Protein AF-A0A1V4SBL4-F1 (afdb_monomer_lite)

pLDDT: mean 83.84, std 13.68, range [43.25, 97.81]

Foldseek 3Di:
DPVVVVLVVLLVVLLVVLVVLLVCVVPDDPLDDDDDPLCCLVPVQVRVVVVCVSVVHDDDPVVQQDPPDDDDPPPPCPVCRPDRDNCVVCVVVVVDDPVSNVSSVCSNPVVPRD

Secondary structure (DSSP, 8-state):
--HHHHHHHHHHHHHHHHHHHHHHHHT--TTPPP--HHHHHHSHHHHHHHHHHHTTPPP-GGGS--TT--PPTT-S-GGGTSS--HHHHHHHHHTS-HHHHHHHHHHHHTTT--

Structure (mmCIF, N/CA/C/O backbone):
data_AF-A0A1V4SBL4-F1
#
_entry.id   AF-A0A1V4SBL4-F1
#
loop_
_atom_site.group_PDB
_atom_site.id
_atom_site.type_symbol
_atom_site.label_atom_id
_atom_site.label_alt_id
_atom_site.label_comp_id
_atom_site.label_asym_id
_atom_site.label_entity_id
_atom_site.label_seq_id
_atom_site.pdbx_PDB_ins_code
_atom_site.Cartn_x
_atom_site.Cartn_y
_atom_site.Cartn_z
_atom_site.occupancy
_atom_site.B_iso_or_equiv
_atom_site.auth_seq_id
_atom_site.auth_comp_id
_atom_site.auth_asym_id
_atom_site.auth_atom_id
_atom_site.pdbx_PDB_model_num
ATOM 1 N N . MET A 1 1 ? 14.397 3.236 -33.407 1.00 45.34 1 MET A N 1
ATOM 2 C CA . MET A 1 1 ? 13.915 4.395 -32.618 1.00 45.34 1 MET A CA 1
ATOM 3 C C . MET A 1 1 ? 12.777 4.074 -31.629 1.00 45.34 1 MET A C 1
ATOM 5 O O . MET A 1 1 ? 12.209 5.000 -31.078 1.00 45.34 1 MET A O 1
ATOM 9 N N . VAL A 1 2 ? 12.455 2.804 -31.330 1.00 51.22 2 VAL A N 1
ATOM 10 C CA . VAL A 1 2 ? 11.362 2.452 -30.385 1.00 51.22 2 VAL A CA 1
ATOM 11 C C . VAL A 1 2 ? 11.877 2.168 -28.959 1.00 51.22 2 VAL A C 1
ATOM 13 O O . VAL A 1 2 ? 11.146 2.337 -27.990 1.00 51.22 2 VAL A O 1
ATOM 16 N N . GLY A 1 3 ? 13.160 1.811 -28.808 1.00 51.38 3 GLY A N 1
ATOM 17 C CA . GLY A 1 3 ? 13.766 1.484 -27.509 1.00 51.38 3 GLY A CA 1
ATOM 18 C C . GLY A 1 3 ? 14.032 2.675 -26.574 1.00 51.38 3 GLY A C 1
ATOM 19 O O . GLY A 1 3 ? 14.004 2.486 -25.362 1.00 51.38 3 GLY A O 1
ATOM 20 N N . ASN A 1 4 ? 14.242 3.889 -27.106 1.00 56.22 4 ASN A N 1
ATOM 21 C CA . ASN A 1 4 ? 14.463 5.091 -26.279 1.00 56.22 4 ASN A CA 1
ATOM 22 C C . ASN A 1 4 ? 13.184 5.520 -25.553 1.00 56.22 4 ASN A C 1
ATOM 24 O O . ASN A 1 4 ? 13.200 5.723 -24.348 1.00 56.22 4 ASN A O 1
ATOM 28 N N . LEU A 1 5 ? 12.045 5.516 -26.253 1.00 57.47 5 LEU A N 1
ATOM 29 C CA . LEU A 1 5 ? 10.773 6.003 -25.715 1.00 57.47 5 LEU A CA 1
ATOM 30 C C . LEU A 1 5 ? 10.318 5.253 -24.449 1.00 57.47 5 LEU A C 1
ATOM 32 O O . LEU A 1 5 ? 9.719 5.852 -23.562 1.00 57.47 5 LEU A O 1
ATOM 36 N N . PHE A 1 6 ? 10.591 3.948 -24.346 1.00 60.59 6 PHE A N 1
ATOM 37 C CA . PHE A 1 6 ? 10.260 3.163 -23.149 1.00 60.59 6 PHE A CA 1
ATOM 38 C C . PHE A 1 6 ? 11.204 3.436 -21.975 1.00 60.59 6 PHE A C 1
ATOM 40 O O . PHE A 1 6 ? 10.746 3.478 -20.833 1.00 60.59 6 PHE A O 1
ATOM 47 N N . LY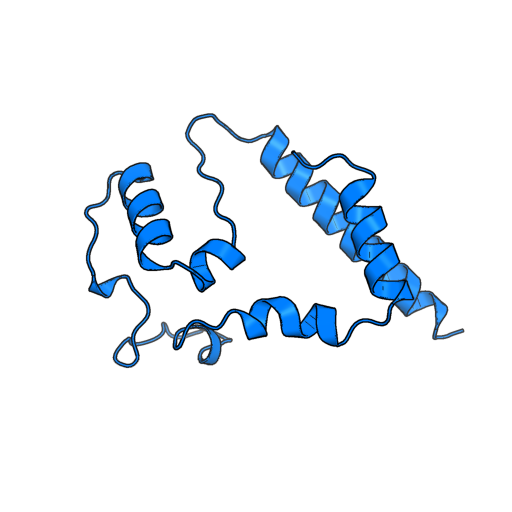S A 1 7 ? 12.504 3.626 -22.241 1.00 63.31 7 LYS A N 1
ATOM 48 C CA . LYS A 1 7 ? 13.485 3.973 -21.202 1.00 63.31 7 LYS A CA 1
ATOM 49 C C . LYS A 1 7 ? 13.199 5.362 -20.632 1.00 63.31 7 LYS A C 1
ATOM 51 O O . LYS A 1 7 ? 13.230 5.515 -19.415 1.00 63.31 7 LYS A O 1
ATOM 56 N N . ASP A 1 8 ? 12.838 6.305 -21.497 1.00 70.94 8 ASP A N 1
ATOM 57 C CA . ASP A 1 8 ? 12.486 7.672 -21.109 1.00 70.94 8 ASP A CA 1
ATOM 58 C C . ASP A 1 8 ? 11.182 7.689 -20.296 1.00 70.94 8 ASP A C 1
ATOM 60 O O . ASP A 1 8 ? 11.086 8.367 -19.280 1.00 70.94 8 ASP A O 1
ATOM 64 N N . ARG A 1 9 ? 10.192 6.865 -20.667 1.00 83.75 9 ARG A N 1
ATOM 65 C CA . ARG A 1 9 ? 8.932 6.745 -19.913 1.00 83.75 9 ARG A CA 1
ATOM 66 C C . ARG A 1 9 ? 9.115 6.182 -18.510 1.00 83.75 9 ARG A C 1
ATOM 68 O O . ARG A 1 9 ? 8.486 6.695 -17.596 1.00 83.75 9 ARG A O 1
ATOM 75 N N . LEU A 1 10 ? 9.930 5.139 -18.331 1.00 83.00 10 LEU A N 1
ATOM 76 C CA . LEU A 1 10 ? 10.141 4.560 -17.000 1.00 83.00 10 LEU A CA 1
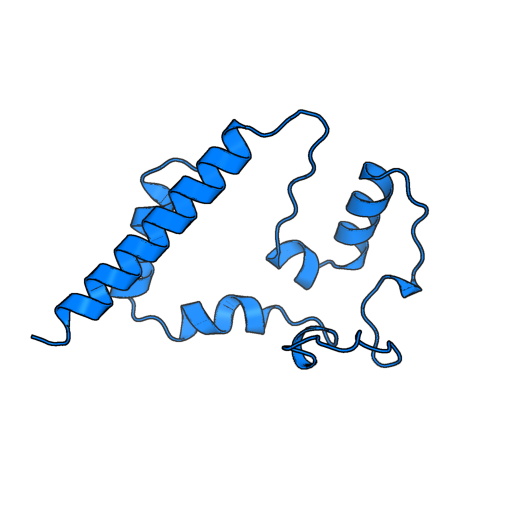ATOM 77 C C . LEU A 1 10 ? 10.784 5.573 -16.052 1.00 83.00 10 LEU A C 1
ATOM 79 O O . LEU A 1 10 ? 10.357 5.695 -14.911 1.00 83.00 10 LEU A O 1
ATOM 83 N N . GLU A 1 11 ? 11.789 6.293 -16.542 1.00 82.06 11 GLU A N 1
ATOM 84 C CA . GLU A 1 11 ? 12.486 7.324 -15.778 1.00 82.06 11 GLU A CA 1
ATOM 85 C C . GLU A 1 11 ? 11.549 8.481 -15.418 1.00 82.06 11 GLU A C 1
ATOM 87 O O . GLU A 1 11 ? 11.447 8.828 -14.245 1.00 82.06 11 GLU A O 1
ATOM 92 N N . ILE A 1 12 ? 10.769 8.978 -16.385 1.00 85.62 12 ILE A N 1
ATOM 93 C CA . ILE A 1 12 ? 9.742 10.000 -16.137 1.00 85.62 12 ILE A CA 1
ATOM 94 C C . ILE A 1 12 ? 8.716 9.508 -15.110 1.00 85.62 12 ILE A C 1
ATOM 96 O O . ILE A 1 12 ? 8.354 10.255 -14.210 1.00 85.62 12 ILE A O 1
ATOM 100 N N . CYS A 1 13 ? 8.242 8.262 -15.210 1.00 87.31 13 CYS A N 1
ATOM 101 C CA . CYS A 1 13 ? 7.291 7.707 -14.246 1.00 87.31 13 CYS A CA 1
ATOM 102 C C . CYS A 1 13 ? 7.896 7.576 -12.843 1.00 87.31 13 CYS A C 1
ATOM 104 O O . CYS A 1 13 ? 7.213 7.888 -11.872 1.00 87.31 13 CYS A O 1
ATOM 106 N N . ALA A 1 14 ? 9.150 7.130 -12.731 1.00 85.38 14 ALA A N 1
ATOM 107 C CA . ALA A 1 14 ? 9.832 6.978 -11.449 1.00 85.38 14 ALA A CA 1
ATOM 108 C C . ALA A 1 14 ? 10.072 8.337 -10.776 1.00 85.38 14 ALA A C 1
ATOM 110 O O . ALA A 1 14 ? 9.737 8.498 -9.607 1.00 85.38 14 ALA A O 1
ATOM 111 N N . GLN A 1 15 ? 10.562 9.326 -11.529 1.00 85.75 15 GLN A N 1
ATOM 112 C CA . GLN A 1 15 ? 10.719 10.706 -11.057 1.00 85.75 15 GLN A CA 1
ATOM 113 C C . GLN A 1 15 ? 9.369 11.318 -10.680 1.00 85.75 15 GLN A C 1
ATOM 115 O O . GLN A 1 15 ? 9.217 11.880 -9.605 1.00 85.75 15 GLN A O 1
ATOM 120 N N . HIS A 1 16 ? 8.352 11.170 -11.531 1.00 89.19 16 HIS A N 1
ATOM 121 C CA . HIS A 1 16 ? 7.028 11.713 -11.244 1.00 89.19 16 HIS A CA 1
ATOM 122 C C . HIS A 1 16 ? 6.431 11.117 -9.966 1.00 89.19 16 HIS A C 1
ATOM 124 O O . HIS A 1 16 ? 5.863 11.854 -9.163 1.00 89.19 16 HIS A O 1
ATOM 130 N N . TRP A 1 17 ? 6.581 9.807 -9.756 1.00 89.81 17 TRP A N 1
ATOM 131 C CA . TRP A 1 17 ? 6.155 9.155 -8.522 1.00 89.81 17 TRP A CA 1
ATOM 132 C C . TRP A 1 17 ? 6.931 9.683 -7.310 1.00 89.81 17 TRP A C 1
ATOM 134 O O . TRP A 1 17 ? 6.296 10.098 -6.344 1.00 89.81 17 TRP A O 1
ATOM 144 N N . ALA A 1 18 ? 8.267 9.738 -7.385 1.00 87.62 18 ALA A N 1
ATOM 145 C CA . ALA A 1 18 ? 9.119 10.209 -6.291 1.00 87.62 18 ALA A CA 1
ATOM 146 C C . ALA A 1 18 ? 8.754 11.640 -5.874 1.00 87.62 18 ALA A C 1
ATOM 148 O O . ALA A 1 18 ? 8.475 11.891 -4.705 1.00 87.62 18 ALA A O 1
ATOM 149 N N . ASN A 1 19 ? 8.625 12.542 -6.847 1.00 89.31 19 ASN A N 1
ATOM 150 C CA . ASN A 1 19 ? 8.275 13.938 -6.603 1.00 89.31 19 ASN A CA 1
ATOM 151 C C . ASN A 1 19 ? 6.864 14.063 -6.014 1.00 89.31 19 ASN A C 1
ATOM 153 O O . ASN A 1 19 ? 6.642 14.859 -5.108 1.00 89.31 19 ASN A O 1
ATOM 157 N N . SER A 1 20 ? 5.908 13.266 -6.503 1.00 90.62 20 SER A N 1
ATOM 158 C CA . SER A 1 20 ? 4.521 13.309 -6.022 1.00 90.62 20 SER A CA 1
ATOM 159 C C . SER A 1 20 ? 4.397 12.817 -4.580 1.00 90.62 20 SER A C 1
ATOM 161 O O . SER A 1 20 ? 3.688 13.431 -3.786 1.00 90.62 20 SER A O 1
ATOM 163 N N . ILE A 1 21 ? 5.093 11.729 -4.233 1.00 89.00 21 ILE A N 1
ATOM 164 C CA . ILE A 1 21 ? 5.128 11.214 -2.860 1.00 89.00 21 ILE A CA 1
ATOM 165 C C . ILE A 1 21 ? 5.86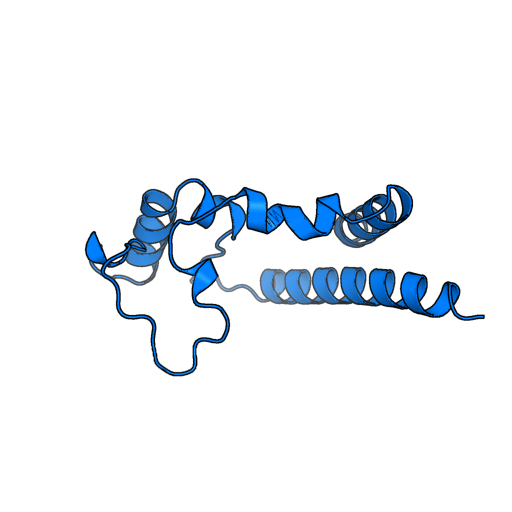5 12.186 -1.945 1.00 89.00 21 ILE A C 1
ATOM 167 O O . ILE A 1 21 ? 5.351 12.487 -0.873 1.00 89.00 21 ILE A O 1
ATOM 171 N N . ARG A 1 22 ? 7.003 12.739 -2.378 1.00 89.06 22 ARG A N 1
ATOM 172 C CA . ARG A 1 22 ? 7.730 13.751 -1.608 1.00 89.06 22 ARG A CA 1
ATOM 173 C C . ARG A 1 22 ? 6.848 14.955 -1.295 1.00 89.06 22 ARG A C 1
ATOM 175 O O . ARG A 1 22 ? 6.719 15.294 -0.129 1.00 89.06 22 ARG A O 1
ATOM 182 N N . CYS A 1 23 ? 6.168 15.536 -2.286 1.00 90.94 23 CYS A N 1
ATOM 183 C CA . CYS A 1 23 ? 5.243 16.646 -2.038 1.00 90.94 23 CYS A CA 1
ATOM 184 C C . CYS A 1 23 ? 4.118 16.260 -1.064 1.00 90.94 23 CYS A C 1
ATOM 186 O O . CYS A 1 23 ? 3.812 17.022 -0.156 1.00 90.94 23 CYS A O 1
ATOM 188 N N . ALA A 1 24 ? 3.530 15.065 -1.200 1.00 90.12 24 ALA A N 1
ATOM 189 C CA . ALA A 1 24 ? 2.494 14.600 -0.275 1.00 90.12 24 ALA A CA 1
ATOM 190 C C . ALA A 1 24 ? 3.009 14.413 1.167 1.00 90.12 24 ALA A C 1
ATOM 192 O O . ALA A 1 24 ? 2.249 14.607 2.116 1.00 90.12 24 ALA A O 1
ATOM 193 N N . LEU A 1 25 ? 4.279 14.030 1.334 1.00 89.44 25 LEU A N 1
ATOM 194 C CA . LEU A 1 25 ? 4.934 13.886 2.635 1.00 89.44 25 LEU A CA 1
ATOM 195 C C . LEU A 1 25 ? 5.381 15.234 3.221 1.00 89.44 25 LEU A C 1
ATOM 197 O O . LEU A 1 25 ? 5.280 15.418 4.429 1.00 89.44 25 LEU A O 1
ATOM 201 N N . GLU A 1 26 ? 5.835 16.174 2.391 1.00 91.88 26 GLU A N 1
ATOM 202 C CA . GLU A 1 26 ? 6.178 17.547 2.792 1.00 91.88 26 GLU A CA 1
ATOM 203 C C . GLU A 1 26 ? 4.935 18.330 3.246 1.00 91.88 26 GLU A C 1
ATOM 205 O O . GLU A 1 26 ? 4.989 19.042 4.247 1.00 91.88 26 GLU A O 1
ATOM 210 N N . ASP A 1 27 ? 3.802 18.143 2.563 1.00 92.75 27 ASP A N 1
ATOM 211 C CA . ASP A 1 27 ? 2.509 18.755 2.904 1.00 92.75 27 ASP A CA 1
ATOM 212 C C . ASP A 1 27 ? 1.757 18.000 4.020 1.00 92.75 27 ASP A C 1
ATOM 214 O O . ASP A 1 27 ? 0.620 18.346 4.371 1.00 92.75 27 ASP A O 1
ATOM 218 N N . ARG A 1 28 ? 2.363 16.944 4.579 1.00 91.38 28 ARG A N 1
ATOM 219 C CA . ARG A 1 28 ? 1.743 16.106 5.605 1.00 91.38 28 ARG A CA 1
ATOM 220 C C . ARG A 1 28 ? 1.483 16.920 6.871 1.00 91.38 28 ARG A C 1
ATOM 222 O O . ARG A 1 28 ? 2.379 17.535 7.443 1.00 91.38 28 ARG A O 1
ATOM 229 N N . LYS A 1 29 ? 0.250 16.843 7.364 1.00 93.12 29 LYS A N 1
ATOM 230 C CA . LYS A 1 29 ? -0.131 17.379 8.674 1.00 93.12 29 LYS A CA 1
ATOM 231 C C . LYS A 1 29 ? 0.141 16.369 9.788 1.00 93.12 29 LYS A C 1
ATOM 233 O O . LYS A 1 29 ? 0.212 15.166 9.543 1.00 93.12 29 LYS A O 1
ATOM 238 N N . GLU A 1 30 ? 0.259 16.852 11.023 1.00 89.44 30 GLU A N 1
ATOM 239 C CA . GLU A 1 30 ? 0.513 16.006 12.202 1.00 89.44 30 GLU A CA 1
ATOM 240 C C . GLU A 1 30 ? -0.546 14.906 12.390 1.00 89.44 30 GLU A C 1
ATOM 242 O O . GLU A 1 30 ? -0.228 13.808 12.839 1.00 89.44 30 GLU A O 1
ATOM 247 N N . ASP A 1 31 ? -1.787 15.176 11.984 1.00 92.81 31 ASP A N 1
ATOM 248 C CA . ASP A 1 31 ? -2.939 14.276 12.060 1.00 92.81 31 ASP A CA 1
ATOM 249 C C . ASP A 1 31 ? -3.076 13.334 10.853 1.00 92.81 31 ASP A C 1
ATOM 251 O O . ASP A 1 31 ? -4.089 12.659 10.722 1.00 92.81 31 ASP A O 1
ATOM 255 N N . MET A 1 32 ? -2.086 13.255 9.963 1.00 94.38 32 MET A N 1
ATOM 256 C CA . MET A 1 32 ? -2.089 12.293 8.858 1.00 94.38 32 MET A CA 1
ATOM 257 C C . MET A 1 32 ? -1.261 11.058 9.206 1.00 94.38 32 MET A C 1
ATOM 259 O O . MET A 1 32 ? -0.097 11.183 9.588 1.00 94.38 32 MET A O 1
ATOM 263 N N . LEU A 1 33 ? -1.801 9.859 8.982 1.00 93.31 33 LEU A N 1
ATOM 264 C CA . LEU A 1 33 ? -1.064 8.595 9.063 1.00 93.31 33 LEU A CA 1
ATOM 265 C C . LEU A 1 33 ? -0.561 8.152 7.681 1.00 93.31 33 LEU A C 1
ATOM 267 O O . LEU A 1 33 ? -1.343 7.952 6.753 1.00 93.31 33 LEU A O 1
ATOM 271 N N . GLY A 1 34 ? 0.753 7.955 7.561 1.00 92.50 34 GLY A N 1
ATOM 272 C CA . GLY A 1 34 ? 1.350 7.257 6.423 1.00 92.50 34 GLY A CA 1
ATOM 273 C C . GLY A 1 34 ? 1.309 5.747 6.647 1.00 92.50 34 GLY A C 1
ATOM 274 O O . GLY A 1 34 ? 1.714 5.278 7.708 1.00 92.50 34 GLY A O 1
ATOM 275 N N . VAL A 1 35 ? 0.838 4.991 5.654 1.00 92.31 35 VAL A N 1
ATOM 276 C CA . VAL A 1 35 ? 0.807 3.522 5.692 1.00 92.31 35 VAL A CA 1
ATOM 277 C C . VAL A 1 35 ? 1.585 2.974 4.505 1.00 92.31 35 VAL A C 1
ATOM 279 O O . VAL A 1 35 ? 1.277 3.288 3.354 1.00 92.31 35 VAL A O 1
ATOM 282 N N . CYS A 1 36 ? 2.584 2.141 4.789 1.00 90.31 36 CYS A N 1
ATOM 283 C CA . CYS A 1 36 ? 3.318 1.401 3.773 1.00 90.31 36 CYS A CA 1
ATOM 284 C C . CYS A 1 36 ? 2.457 0.238 3.259 1.00 90.31 36 CYS A C 1
ATOM 286 O O . CYS A 1 36 ? 1.870 -0.517 4.039 1.00 90.31 36 CYS A O 1
ATOM 288 N N . PHE A 1 37 ? 2.363 0.092 1.938 1.00 89.88 37 PHE A N 1
ATOM 289 C CA . PHE A 1 37 ? 1.542 -0.952 1.328 1.00 89.88 37 PHE A CA 1
ATOM 290 C C . PHE A 1 37 ? 2.095 -2.351 1.626 1.00 89.88 37 PHE A C 1
ATOM 292 O O . PHE A 1 37 ? 1.336 -3.281 1.889 1.00 89.88 37 PHE A O 1
ATOM 299 N N . GLU A 1 38 ? 3.416 -2.497 1.622 1.00 89.75 38 GLU A N 1
ATOM 300 C CA . GLU A 1 38 ? 4.120 -3.739 1.916 1.00 89.75 38 GLU A CA 1
ATOM 301 C C . GLU A 1 38 ? 3.883 -4.196 3.362 1.00 89.75 38 GLU A C 1
ATOM 303 O O . GLU A 1 38 ? 3.620 -5.380 3.579 1.00 89.75 38 GLU A O 1
ATOM 308 N N . ASP A 1 39 ? 3.870 -3.265 4.323 1.00 91.69 39 ASP A N 1
ATOM 309 C CA . ASP A 1 39 ? 3.563 -3.568 5.727 1.00 91.69 39 ASP A CA 1
ATOM 310 C C . ASP A 1 39 ? 2.127 -4.083 5.878 1.00 91.69 39 ASP A C 1
ATOM 312 O O . ASP A 1 39 ? 1.907 -5.091 6.546 1.00 91.69 39 ASP A O 1
ATOM 316 N N . LEU A 1 40 ? 1.154 -3.469 5.187 1.00 92.88 40 LEU A N 1
ATOM 317 C CA . LEU A 1 40 ? -0.237 -3.940 5.174 1.00 92.88 40 LEU A CA 1
ATOM 318 C C . LEU A 1 40 ? -0.359 -5.369 4.625 1.00 92.88 40 LEU A C 1
ATOM 320 O O . LEU A 1 40 ? -1.182 -6.150 5.098 1.00 92.88 40 LEU A O 1
ATOM 324 N N . LEU A 1 41 ? 0.427 -5.727 3.609 1.00 92.12 41 LEU A N 1
ATOM 325 C CA . LEU A 1 41 ? 0.406 -7.082 3.055 1.00 92.12 41 LEU A CA 1
ATOM 326 C C . LEU A 1 41 ? 1.080 -8.107 3.973 1.00 92.12 41 LEU A C 1
ATOM 328 O O . LEU A 1 41 ? 0.693 -9.276 3.948 1.00 92.12 41 LEU A O 1
ATOM 332 N N . GLN A 1 42 ? 2.093 -7.690 4.735 1.00 92.38 42 GLN A N 1
ATOM 333 C CA . GLN A 1 42 ? 2.877 -8.563 5.607 1.00 92.38 42 GLN A CA 1
ATOM 334 C C . GLN A 1 42 ? 2.235 -8.750 6.989 1.00 92.38 42 GLN A C 1
ATOM 336 O O . GLN A 1 42 ? 2.203 -9.869 7.500 1.00 92.38 42 GLN A O 1
ATOM 341 N N . GLU A 1 43 ? 1.712 -7.678 7.584 1.00 95.00 43 GLU A N 1
ATOM 342 C CA . GLU A 1 43 ? 1.131 -7.646 8.930 1.00 95.00 43 GLU A CA 1
ATOM 343 C C . GLU A 1 43 ? -0.253 -6.952 8.930 1.00 95.00 43 GLU A C 1
ATOM 345 O O . GLU A 1 43 ? -0.451 -5.962 9.640 1.00 95.00 43 GLU A O 1
ATOM 350 N N . PRO A 1 44 ? -1.248 -7.461 8.172 1.00 94.75 44 PRO A N 1
ATOM 351 C CA . PRO A 1 44 ? -2.505 -6.752 7.910 1.00 94.75 44 PRO A CA 1
ATOM 352 C C . PRO A 1 44 ? -3.268 -6.345 9.169 1.00 94.75 44 PRO A C 1
ATOM 354 O O . PRO A 1 44 ? -3.779 -5.232 9.247 1.00 94.75 44 PRO A O 1
ATOM 357 N N . GLU A 1 45 ? -3.323 -7.219 10.174 1.00 96.56 45 GLU A N 1
ATOM 358 C CA . GLU A 1 45 ? -4.009 -6.926 11.434 1.00 96.56 45 GLU A CA 1
ATOM 359 C C . GLU A 1 45 ? -3.340 -5.795 12.205 1.00 96.56 45 GLU A C 1
ATOM 361 O O . GLU A 1 45 ? -4.012 -4.862 12.635 1.00 96.56 45 GLU A O 1
ATOM 366 N N . LYS A 1 46 ? -2.013 -5.839 12.341 1.00 97.12 46 LYS A N 1
ATOM 367 C CA . LYS A 1 46 ? -1.254 -4.798 13.034 1.00 97.12 46 LYS A CA 1
ATOM 368 C C . LYS A 1 46 ? -1.450 -3.447 12.350 1.00 97.12 46 LYS A C 1
ATOM 370 O O . LYS A 1 46 ? -1.759 -2.468 13.025 1.00 97.12 46 LYS A O 1
ATOM 375 N N . THR A 1 47 ? -1.318 -3.404 11.025 1.00 96.94 47 THR A N 1
ATOM 376 C CA . THR A 1 47 ? -1.488 -2.173 10.246 1.00 96.94 47 THR A CA 1
ATOM 377 C C . THR A 1 47 ? -2.916 -1.634 10.336 1.00 96.94 47 THR A C 1
ATOM 379 O O . THR A 1 47 ? -3.108 -0.435 10.529 1.00 96.94 47 THR A O 1
ATOM 382 N N . LEU A 1 48 ? -3.934 -2.495 10.245 1.00 96.81 48 LEU A N 1
ATOM 383 C CA . LEU A 1 48 ? -5.332 -2.064 10.333 1.00 96.81 48 LEU A CA 1
ATOM 384 C C . LEU A 1 48 ? -5.730 -1.630 11.747 1.00 96.81 48 LEU A C 1
ATOM 386 O O . LEU A 1 48 ? -6.486 -0.674 11.877 1.00 96.81 48 LEU A O 1
ATOM 390 N N . ARG A 1 49 ? -5.180 -2.242 12.803 1.00 97.62 49 ARG A N 1
ATOM 391 C CA . ARG A 1 49 ? -5.360 -1.763 14.185 1.00 97.62 49 ARG A CA 1
ATOM 392 C C . ARG A 1 49 ? -4.806 -0.351 14.369 1.00 97.62 49 ARG A C 1
ATOM 394 O O . ARG A 1 49 ? -5.506 0.488 14.923 1.00 97.62 49 ARG A O 1
ATOM 401 N N . GLN A 1 50 ? -3.603 -0.077 13.858 1.00 97.00 50 GLN A N 1
ATOM 402 C CA . GLN A 1 50 ? -3.010 1.268 13.884 1.00 97.00 50 GLN A CA 1
ATOM 403 C C . GLN A 1 50 ? -3.864 2.284 13.117 1.00 97.00 50 GLN A C 1
ATOM 405 O O . GLN A 1 50 ? -4.034 3.416 13.564 1.00 97.00 50 GLN A O 1
ATOM 410 N N . LEU A 1 51 ? -4.422 1.878 11.972 1.00 96.94 51 LEU A N 1
ATOM 411 C CA . LEU A 1 51 ? -5.318 2.723 11.189 1.00 96.94 51 LEU A CA 1
ATOM 412 C C . LEU A 1 51 ? -6.605 3.024 11.962 1.00 96.94 51 LEU A C 1
ATOM 414 O O . LEU A 1 51 ? -6.957 4.192 12.080 1.00 96.94 51 LEU A O 1
ATOM 418 N N . CYS A 1 52 ? -7.270 2.003 12.510 1.00 97.75 52 CYS A N 1
ATOM 419 C CA . CYS A 1 52 ? -8.471 2.149 13.334 1.00 97.75 52 CYS A CA 1
ATOM 420 C C . CYS A 1 52 ? -8.231 3.079 14.529 1.00 97.75 52 CYS A C 1
ATOM 422 O O . CYS A 1 52 ? -9.010 4.004 14.729 1.00 97.75 52 CYS A O 1
ATOM 424 N N . GLU A 1 53 ? -7.130 2.891 15.264 1.00 97.31 53 GLU A N 1
ATOM 425 C CA . GLU A 1 53 ? -6.743 3.762 16.380 1.00 97.31 53 GLU A CA 1
ATOM 426 C C . GLU A 1 53 ? -6.576 5.218 15.928 1.00 97.31 53 GLU A C 1
ATOM 428 O O . GLU A 1 53 ? -7.109 6.127 16.558 1.00 97.31 53 GLU A O 1
ATOM 433 N N . HIS A 1 54 ? -5.896 5.438 14.802 1.00 97.25 54 HIS A N 1
ATOM 434 C CA . HIS A 1 54 ? -5.666 6.772 14.259 1.00 97.25 54 HIS A CA 1
ATOM 435 C C . HIS A 1 54 ? -6.952 7.487 13.819 1.00 97.25 54 HIS A C 1
ATOM 437 O O . HIS A 1 54 ? -7.064 8.695 14.004 1.00 97.25 54 HIS A O 1
ATOM 443 N N . VAL A 1 55 ? -7.916 6.761 13.242 1.00 96.50 55 VAL A N 1
ATOM 444 C CA . VAL A 1 55 ? -9.207 7.330 12.810 1.00 96.50 55 VAL A CA 1
ATOM 445 C C . VAL A 1 55 ? -10.309 7.217 13.869 1.00 96.50 55 VAL A C 1
ATOM 447 O O . VAL A 1 55 ? -11.478 7.434 13.552 1.00 96.50 55 VAL A O 1
ATOM 450 N N . GLU A 1 56 ? -9.948 6.864 15.106 1.00 97.06 56 GLU A N 1
ATOM 451 C CA . GLU A 1 56 ? -10.860 6.705 16.246 1.00 97.06 56 GLU A CA 1
ATOM 452 C C . GLU A 1 56 ? -12.016 5.716 15.986 1.00 97.06 56 GLU A C 1
ATOM 454 O O . GLU A 1 56 ? -13.141 5.888 16.460 1.00 97.06 56 GLU A O 1
ATOM 459 N N . LEU A 1 57 ? -11.741 4.652 15.228 1.00 97.44 57 LEU A N 1
ATOM 460 C CA . LEU A 1 57 ? -12.669 3.549 14.991 1.00 97.44 57 LEU A CA 1
ATOM 461 C C . LEU A 1 57 ? -12.318 2.343 15.864 1.00 97.44 57 LEU A C 1
ATOM 463 O O . LEU A 1 57 ? -11.151 2.011 16.070 1.00 97.44 57 LEU A O 1
ATOM 467 N N . GLU A 1 58 ? -13.345 1.639 16.333 1.00 97.69 58 GLU A N 1
ATOM 468 C CA . GLU A 1 58 ? -13.163 0.333 16.961 1.00 97.69 58 GLU A CA 1
ATOM 469 C C . GLU A 1 58 ? -12.671 -0.682 15.918 1.00 97.69 58 GLU A C 1
ATOM 471 O O . GLU A 1 58 ? -13.150 -0.712 14.782 1.00 97.69 58 GLU A O 1
ATOM 476 N N . PHE A 1 59 ? -11.691 -1.503 16.295 1.00 97.81 59 PHE A N 1
ATOM 477 C CA . PHE A 1 59 ? -11.198 -2.559 15.421 1.00 97.81 59 PHE A CA 1
ATOM 478 C C . PHE A 1 59 ? -12.162 -3.750 15.428 1.00 97.81 59 PHE A C 1
ATOM 480 O O . PHE A 1 59 ? -12.371 -4.371 16.469 1.00 97.81 59 PHE A O 1
ATOM 487 N N . ASP A 1 60 ? -12.672 -4.100 14.249 1.00 96.25 60 ASP A N 1
ATOM 488 C CA . ASP A 1 60 ? -13.439 -5.320 13.992 1.00 96.25 60 ASP A CA 1
ATOM 489 C C . ASP A 1 60 ? -12.573 -6.300 13.185 1.00 96.25 60 ASP A C 1
ATOM 491 O O . ASP A 1 60 ? -11.972 -5.930 12.173 1.00 96.25 60 ASP A O 1
ATOM 495 N N . GLU A 1 61 ? -12.507 -7.557 13.624 1.00 95.50 61 GLU A N 1
ATOM 496 C CA . GLU A 1 61 ? -11.761 -8.611 12.930 1.00 95.50 61 GLU A CA 1
ATOM 497 C C . GLU A 1 61 ? -12.259 -8.833 11.494 1.00 95.50 61 GLU A C 1
ATOM 499 O O . GLU A 1 61 ? -11.452 -9.170 10.627 1.00 95.50 61 GLU A O 1
ATOM 504 N N . ASP A 1 62 ? -13.542 -8.588 11.194 1.00 94.88 62 ASP A N 1
ATOM 505 C CA . ASP A 1 62 ? -14.090 -8.744 9.837 1.00 94.88 62 ASP A CA 1
ATOM 506 C C . ASP A 1 62 ? -13.641 -7.626 8.870 1.00 94.88 62 ASP A C 1
ATOM 508 O O . ASP A 1 62 ? -13.911 -7.705 7.673 1.00 94.88 62 ASP A O 1
ATOM 512 N N . ILE A 1 63 ? -12.892 -6.614 9.339 1.00 93.06 63 ILE A N 1
ATOM 513 C CA . ILE A 1 63 ? -12.178 -5.663 8.463 1.00 93.06 63 ILE A CA 1
ATOM 514 C C . ILE A 1 63 ? -11.017 -6.360 7.733 1.00 93.06 63 ILE A C 1
ATOM 516 O O . ILE A 1 63 ? -10.635 -5.944 6.634 1.00 93.06 63 ILE A O 1
ATOM 520 N N . LEU A 1 64 ? -10.453 -7.431 8.305 1.00 94.69 64 LEU A N 1
ATOM 521 C CA . LEU A 1 64 ? -9.385 -8.201 7.671 1.00 94.69 64 LEU A CA 1
ATOM 522 C C . LEU A 1 64 ? -9.899 -8.895 6.410 1.00 94.69 64 LEU A C 1
ATOM 524 O O . LEU A 1 64 ? -10.870 -9.645 6.499 1.00 94.69 64 LEU A O 1
ATOM 528 N N . PRO A 1 65 ? -9.237 -8.738 5.248 1.00 92.00 65 PRO A N 1
ATOM 529 C CA . PRO A 1 65 ? -9.692 -9.387 4.030 1.00 92.00 65 PRO A CA 1
ATOM 530 C C . PRO A 1 65 ? -9.846 -10.897 4.207 1.00 92.00 65 PRO A C 1
ATOM 532 O O . PRO A 1 65 ? -8.930 -11.581 4.667 1.00 92.00 65 PRO A O 1
ATOM 535 N N . ALA A 1 66 ? -11.004 -11.414 3.805 1.00 93.19 66 ALA A N 1
ATOM 536 C CA . ALA A 1 66 ? -11.388 -12.802 4.017 1.00 93.19 66 ALA A CA 1
ATOM 537 C C . ALA A 1 66 ? -12.113 -13.388 2.787 1.00 93.19 66 ALA A C 1
ATOM 539 O O . ALA A 1 66 ? -12.675 -12.644 1.974 1.00 93.19 66 ALA A O 1
ATOM 540 N N . PRO A 1 67 ? -12.132 -14.725 2.610 1.00 92.06 67 PRO A N 1
ATOM 541 C CA . PRO A 1 67 ? -12.689 -15.352 1.410 1.00 92.06 67 PRO A CA 1
ATOM 542 C C . PRO A 1 67 ? -14.214 -15.207 1.296 1.00 92.06 67 PRO A C 1
ATOM 544 O O . PRO A 1 67 ? -14.753 -15.307 0.195 1.00 92.06 67 PRO A O 1
ATOM 547 N N . HIS A 1 68 ? -14.921 -14.981 2.410 1.00 91.94 68 HIS A N 1
ATOM 548 C CA . HIS A 1 68 ? -16.378 -14.804 2.439 1.00 91.94 68 HIS A CA 1
ATOM 549 C C . HIS A 1 68 ? -16.834 -13.379 2.112 1.00 91.94 68 HIS A C 1
ATOM 551 O O . HIS A 1 68 ? -18.031 -13.147 1.922 1.00 91.94 68 HIS A O 1
ATOM 557 N N . HIS A 1 69 ? -15.912 -12.420 2.036 1.00 92.31 69 HIS A N 1
ATOM 558 C CA . HIS A 1 69 ? -16.243 -11.025 1.781 1.00 92.31 69 HIS A CA 1
ATOM 559 C C . HIS A 1 69 ? -16.807 -10.807 0.379 1.00 92.31 69 HIS A C 1
ATOM 561 O O . HIS A 1 69 ? -16.299 -11.302 -0.631 1.00 92.31 69 HIS A O 1
ATOM 567 N N . LYS A 1 70 ? -17.857 -9.988 0.304 1.00 89.19 70 LYS A N 1
ATOM 568 C CA . LYS A 1 70 ? -18.423 -9.537 -0.967 1.00 89.19 70 LYS A CA 1
ATOM 569 C C . LYS A 1 70 ? -17.691 -8.285 -1.428 1.00 89.19 70 LYS A C 1
ATOM 571 O O . LYS A 1 70 ? -17.886 -7.207 -0.881 1.00 89.19 70 LYS A O 1
ATOM 576 N N . ILE A 1 71 ? -16.888 -8.428 -2.475 1.00 88.12 71 ILE A N 1
ATOM 577 C CA . ILE A 1 71 ? -16.174 -7.300 -3.077 1.00 88.12 71 ILE A CA 1
ATOM 578 C C . ILE A 1 71 ? -17.190 -6.349 -3.743 1.00 88.12 71 ILE A C 1
ATOM 580 O O . ILE A 1 71 ? -18.038 -6.830 -4.507 1.00 88.12 71 ILE A O 1
ATOM 584 N N . PRO A 1 72 ? -17.106 -5.023 -3.510 1.00 85.19 72 PRO A N 1
ATOM 585 C CA . PRO A 1 72 ? -18.028 -4.054 -4.092 1.00 85.19 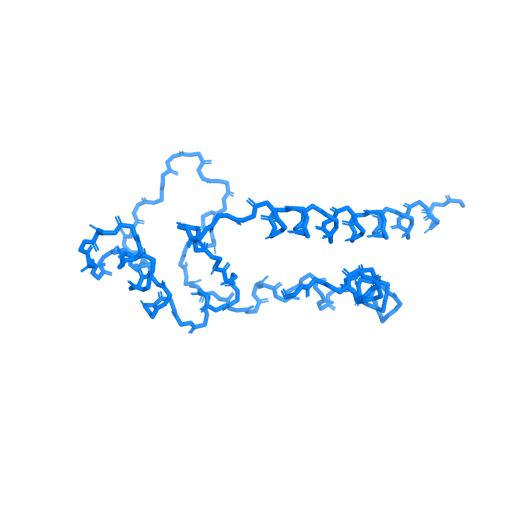72 PRO A CA 1
ATOM 586 C C . PRO A 1 72 ? -18.138 -4.149 -5.618 1.00 85.19 72 PRO A C 1
ATOM 588 O O . PRO A 1 72 ? -17.164 -4.420 -6.334 1.00 85.19 72 PRO A O 1
ATOM 591 N N . PHE A 1 73 ? -19.344 -3.885 -6.127 1.00 85.50 73 PHE A N 1
ATOM 592 C CA . PHE A 1 73 ? -19.585 -3.783 -7.563 1.00 85.50 73 PHE A CA 1
ATOM 593 C C . PHE A 1 73 ? -18.707 -2.676 -8.166 1.00 85.50 73 PHE A C 1
ATOM 595 O O . PHE A 1 73 ? -18.621 -1.581 -7.621 1.00 85.50 73 PHE A O 1
ATOM 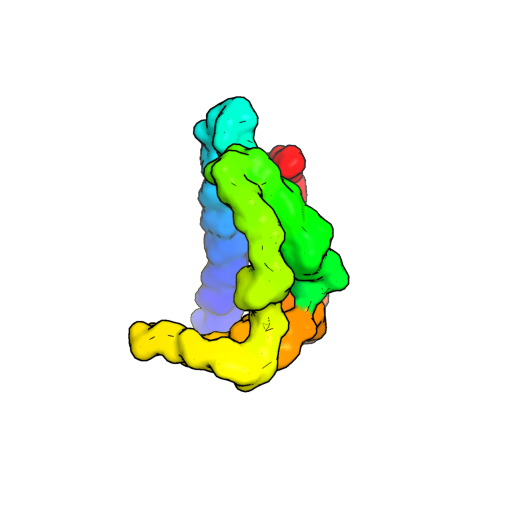602 N N . GLY A 1 74 ? -18.039 -2.972 -9.283 1.00 85.25 74 GLY A N 1
ATOM 603 C CA . GLY A 1 74 ? -17.096 -2.049 -9.927 1.00 85.25 74 GLY A CA 1
ATOM 604 C C . GLY A 1 74 ? -15.632 -2.214 -9.506 1.00 85.25 74 GLY A C 1
ATOM 605 O O . GLY A 1 74 ? -14.767 -1.600 -10.124 1.00 85.25 74 GLY A O 1
ATOM 606 N N . SER A 1 75 ? -15.313 -3.080 -8.535 1.00 86.12 75 SER A N 1
ATOM 607 C CA . SER A 1 75 ? -13.910 -3.412 -8.256 1.00 86.12 75 SER A CA 1
ATOM 608 C C . SER A 1 75 ? -13.275 -4.132 -9.450 1.00 86.12 75 SER A C 1
ATOM 610 O O . SER A 1 75 ? -13.669 -5.248 -9.805 1.00 86.12 75 SER A O 1
ATOM 612 N N . GLY A 1 76 ? -12.287 -3.483 -10.073 1.00 83.94 76 GLY A N 1
ATOM 613 C CA . GLY A 1 76 ? -11.577 -4.003 -11.245 1.00 83.94 76 GLY A CA 1
ATOM 614 C C . GLY A 1 76 ? -10.594 -5.136 -10.937 1.00 83.94 76 GLY A C 1
ATOM 615 O O . GLY A 1 76 ? -10.197 -5.856 -11.849 1.00 83.94 76 GLY A O 1
ATOM 616 N N . PHE A 1 77 ? -10.213 -5.325 -9.668 1.00 83.00 77 PHE A N 1
ATOM 617 C CA . PHE A 1 77 ? -9.146 -6.247 -9.266 1.00 83.00 77 PHE A CA 1
ATOM 618 C C . PHE A 1 77 ? -9.562 -7.116 -8.080 1.00 83.00 77 PHE A C 1
ATOM 620 O O . PHE A 1 77 ? -9.044 -6.998 -6.970 1.00 83.00 77 PHE A O 1
ATOM 627 N N . ARG A 1 78 ? -10.530 -8.003 -8.324 1.00 81.38 78 ARG A N 1
ATOM 628 C CA . ARG A 1 78 ? -11.073 -8.911 -7.298 1.00 81.38 78 ARG A CA 1
ATOM 629 C C . ARG A 1 78 ? -10.020 -9.844 -6.704 1.00 81.38 78 ARG A C 1
ATOM 631 O O . ARG A 1 78 ? -10.087 -10.204 -5.538 1.00 81.38 78 ARG A O 1
ATOM 638 N N . ASP A 1 79 ? -9.029 -10.196 -7.507 1.00 83.75 79 ASP A N 1
ATOM 639 C CA . ASP A 1 79 ? -7.931 -11.090 -7.160 1.00 83.75 79 ASP A CA 1
ATOM 640 C C . ASP A 1 79 ? -6.891 -10.465 -6.213 1.00 83.75 79 ASP A C 1
ATOM 642 O O . ASP A 1 79 ? -5.954 -11.155 -5.806 1.00 83.75 79 ASP A O 1
ATOM 646 N N . ARG A 1 80 ? -7.038 -9.174 -5.880 1.00 85.75 80 ARG A N 1
ATOM 647 C CA . ARG A 1 80 ? -6.205 -8.457 -4.902 1.00 85.75 80 ARG A CA 1
ATOM 648 C C . ARG A 1 80 ? -6.814 -8.403 -3.501 1.00 85.75 80 ARG A C 1
ATOM 650 O O . ARG A 1 80 ? -6.122 -7.978 -2.588 1.00 85.75 80 ARG A O 1
ATOM 657 N N . TRP A 1 81 ? -8.081 -8.795 -3.342 1.00 87.88 81 TRP A N 1
ATOM 658 C CA . TRP A 1 81 ? -8.769 -8.723 -2.052 1.00 87.88 81 TRP A CA 1
ATOM 659 C C . TRP A 1 81 ? -8.275 -9.798 -1.082 1.00 87.88 81 TRP A C 1
ATOM 661 O O . TRP A 1 81 ? -7.801 -9.484 -0.000 1.00 87.88 81 TRP A O 1
ATOM 671 N N . TYR A 1 82 ? -8.346 -11.068 -1.484 1.00 90.00 82 TYR A N 1
ATOM 672 C CA . TYR A 1 82 ? -7.932 -12.196 -0.654 1.00 90.00 82 TYR A CA 1
ATOM 673 C C . TYR A 1 82 ? -7.427 -13.370 -1.518 1.00 90.00 82 TYR A C 1
ATOM 675 O O . TYR A 1 82 ? -8.035 -13.646 -2.558 1.00 90.00 82 TYR A O 1
ATOM 683 N N . PRO A 1 83 ? -6.369 -14.099 -1.101 1.00 90.38 83 PRO A N 1
ATOM 684 C CA . PRO A 1 83 ? -5.488 -13.793 0.030 1.00 90.38 83 PRO A CA 1
ATOM 685 C C . PRO A 1 83 ? -4.585 -12.586 -0.258 1.00 90.38 83 PRO A C 1
ATOM 687 O O . PRO A 1 83 ? -4.211 -12.345 -1.410 1.00 90.38 83 PRO A O 1
ATOM 690 N N . LEU A 1 84 ? -4.209 -11.851 0.794 1.00 89.88 84 LEU A N 1
ATOM 691 C CA . LEU A 1 84 ? -3.164 -10.831 0.703 1.00 89.88 84 LEU A CA 1
ATOM 692 C C . LEU A 1 84 ? -1.824 -11.509 0.416 1.00 89.88 84 LEU A C 1
ATOM 694 O O . LEU A 1 84 ? -1.494 -12.541 0.999 1.00 89.88 84 LEU A O 1
ATOM 698 N N . ARG A 1 85 ? -1.076 -10.966 -0.546 1.00 87.69 85 ARG A N 1
ATOM 699 C CA . ARG A 1 85 ? 0.125 -11.608 -1.078 1.00 87.69 85 ARG A CA 1
ATOM 700 C C . ARG A 1 85 ? 1.236 -10.598 -1.322 1.00 87.69 85 ARG A C 1
ATOM 702 O O . ARG A 1 85 ? 1.120 -9.774 -2.227 1.00 87.69 85 ARG A O 1
ATOM 709 N N . LEU A 1 86 ? 2.330 -10.727 -0.573 1.00 85.25 86 LEU A N 1
ATOM 710 C CA . LEU A 1 86 ? 3.510 -9.871 -0.717 1.00 85.25 86 LEU A CA 1
ATOM 711 C C . LEU A 1 86 ? 4.195 -10.034 -2.085 1.00 85.25 86 LEU A C 1
ATOM 713 O O . LEU A 1 86 ? 4.668 -9.061 -2.664 1.00 85.25 86 LEU A O 1
ATOM 717 N N . ASP A 1 87 ? 4.182 -11.241 -2.657 1.00 83.81 87 ASP A N 1
ATOM 718 C CA . ASP A 1 87 ? 4.803 -11.506 -3.963 1.00 83.81 87 ASP A CA 1
ATOM 719 C C . ASP A 1 87 ? 4.164 -10.703 -5.115 1.00 83.81 87 ASP A C 1
ATOM 721 O O . ASP A 1 87 ? 4.826 -10.347 -6.092 1.00 83.81 87 ASP A O 1
ATOM 725 N N . ARG A 1 88 ? 2.892 -10.310 -4.975 1.00 76.19 88 ARG A N 1
ATOM 726 C CA . ARG A 1 88 ? 2.227 -9.411 -5.927 1.00 76.19 88 ARG A CA 1
ATOM 727 C C . ARG A 1 88 ? 2.784 -7.990 -5.900 1.00 76.19 88 ARG A C 1
ATOM 729 O O . ARG A 1 88 ? 2.764 -7.348 -6.950 1.00 76.19 88 ARG A O 1
ATOM 736 N N . ALA A 1 89 ? 3.267 -7.501 -4.755 1.00 74.94 89 ALA A N 1
ATOM 737 C CA . ALA A 1 89 ? 3.875 -6.171 -4.661 1.00 74.94 89 ALA A CA 1
ATOM 738 C C . ALA A 1 89 ? 5.177 -6.109 -5.475 1.00 74.94 89 ALA A C 1
ATOM 740 O O . ALA A 1 89 ? 5.423 -5.151 -6.208 1.00 74.94 89 ALA A O 1
ATOM 741 N N . VAL A 1 90 ? 5.963 -7.188 -5.448 1.00 75.12 90 VAL A N 1
ATOM 742 C CA . VAL A 1 90 ? 7.272 -7.249 -6.115 1.00 75.12 90 VAL A CA 1
ATOM 743 C C . VAL A 1 90 ? 7.221 -7.749 -7.561 1.00 75.12 90 VAL A C 1
ATOM 745 O O . VAL A 1 90 ? 8.192 -7.545 -8.293 1.00 75.12 90 VAL A O 1
ATOM 748 N N . GLN A 1 91 ? 6.097 -8.316 -8.031 1.00 78.62 91 GLN A N 1
ATOM 749 C CA 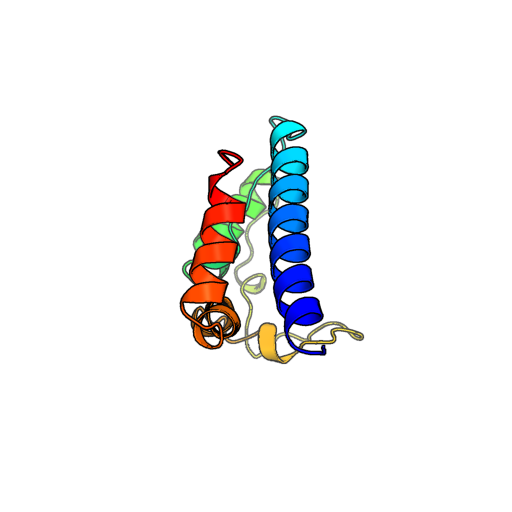. GLN A 1 91 ? 6.010 -8.961 -9.357 1.00 78.62 91 GLN A CA 1
ATOM 750 C C . GLN A 1 91 ? 6.495 -8.070 -10.516 1.00 78.62 91 GLN A C 1
ATOM 752 O O . GLN A 1 91 ? 6.919 -8.561 -11.562 1.00 78.62 91 GLN A O 1
ATOM 757 N N . ASN A 1 92 ? 6.332 -6.750 -10.389 1.00 74.50 92 ASN A N 1
ATOM 758 C CA . ASN A 1 92 ? 6.682 -5.802 -11.444 1.00 74.50 92 ASN A CA 1
ATOM 759 C C . ASN A 1 92 ? 8.180 -5.472 -11.413 1.00 74.50 92 ASN A C 1
ATOM 761 O O . ASN A 1 92 ? 8.791 -5.338 -12.472 1.00 74.50 92 ASN A O 1
ATOM 765 N N . ILE A 1 93 ? 8.780 -5.409 -10.220 1.00 75.75 93 ILE A N 1
ATOM 766 C CA . ILE A 1 93 ? 10.225 -5.225 -10.035 1.00 75.75 93 ILE A CA 1
ATOM 767 C C . ILE A 1 93 ? 10.969 -6.464 -10.531 1.00 75.75 93 ILE A C 1
ATOM 769 O O . ILE A 1 93 ? 11.988 -6.345 -11.212 1.00 75.75 93 ILE A O 1
ATOM 773 N N . GLU A 1 94 ? 10.436 -7.657 -10.270 1.00 79.38 94 GLU A N 1
ATOM 774 C CA . GLU A 1 94 ? 11.026 -8.911 -10.745 1.00 79.38 94 GLU A CA 1
ATOM 775 C C . GLU A 1 94 ? 11.134 -8.965 -12.273 1.00 79.38 94 GLU A C 1
ATOM 777 O O . GLU A 1 94 ? 12.141 -9.434 -12.803 1.00 79.38 94 GLU A O 1
ATOM 782 N N . LYS A 1 95 ? 10.152 -8.395 -12.980 1.00 80.75 95 LYS A N 1
ATOM 783 C CA . LYS A 1 95 ? 10.137 -8.293 -14.447 1.00 80.75 95 LYS A CA 1
ATOM 784 C C . LYS A 1 95 ? 11.059 -7.201 -15.000 1.00 80.75 95 LYS A C 1
ATOM 786 O O . LYS A 1 95 ? 11.316 -7.194 -16.203 1.00 80.75 95 LYS A O 1
ATOM 791 N N . ALA A 1 96 ? 11.539 -6.280 -14.164 1.00 82.12 96 ALA A N 1
ATOM 792 C CA . ALA A 1 96 ? 12.421 -5.198 -14.588 1.00 82.12 96 ALA A CA 1
ATOM 793 C C . ALA A 1 96 ? 13.865 -5.690 -14.770 1.00 82.12 96 ALA A C 1
ATOM 795 O O . ALA A 1 96 ? 14.387 -6.444 -13.941 1.00 82.12 96 ALA A O 1
ATOM 796 N N . THR A 1 97 ? 14.534 -5.219 -15.826 1.00 86.25 97 THR A N 1
ATOM 797 C CA . THR A 1 97 ? 15.964 -5.483 -16.054 1.00 86.25 97 THR A CA 1
ATOM 798 C C . THR A 1 97 ? 16.829 -4.788 -14.992 1.00 86.25 97 THR A C 1
ATOM 800 O O . THR A 1 97 ? 16.384 -3.807 -14.389 1.00 86.25 97 THR A O 1
ATOM 803 N N . PRO A 1 98 ? 18.085 -5.223 -14.769 1.00 85.75 98 PRO A N 1
ATOM 804 C CA . PRO A 1 98 ? 18.986 -4.557 -13.823 1.00 85.75 98 PRO A CA 1
ATOM 805 C C . PRO A 1 98 ? 19.140 -3.049 -14.080 1.00 85.75 98 PRO A C 1
ATOM 807 O O . PRO A 1 98 ? 19.077 -2.256 -13.147 1.00 85.75 98 PRO A O 1
ATOM 810 N N . GLU A 1 99 ? 19.235 -2.644 -15.349 1.00 83.69 99 GLU A N 1
ATOM 811 C CA . GLU A 1 99 ? 19.300 -1.234 -15.763 1.00 83.69 99 GLU A CA 1
ATOM 812 C C . GLU A 1 99 ? 18.038 -0.451 -15.371 1.00 83.69 99 GLU A C 1
ATOM 814 O O . GLU A 1 99 ? 18.118 0.685 -14.909 1.00 83.69 99 GLU A O 1
ATOM 819 N N . GLN A 1 100 ? 16.859 -1.055 -15.546 1.00 83.12 100 GLN A N 1
ATOM 820 C CA . GLN A 1 100 ? 15.582 -0.445 -15.174 1.00 83.12 100 GLN A CA 1
ATOM 821 C C . GLN A 1 100 ? 15.459 -0.295 -13.657 1.00 83.12 100 GLN A C 1
ATOM 823 O O . GLN A 1 100 ? 15.045 0.760 -13.184 1.00 83.12 100 GLN A O 1
ATOM 828 N N . ARG A 1 101 ? 15.869 -1.312 -12.891 1.00 82.38 101 ARG A N 1
ATOM 829 C CA . ARG A 1 101 ? 15.886 -1.255 -11.422 1.00 82.38 101 ARG A CA 1
ATOM 830 C C . ARG A 1 101 ? 16.837 -0.180 -10.916 1.00 82.38 101 ARG A C 1
ATOM 832 O O . ARG A 1 101 ? 16.462 0.589 -10.041 1.00 82.38 101 ARG A O 1
ATOM 839 N N . GLN A 1 102 ? 18.032 -0.092 -11.498 1.00 80.69 102 GLN A N 1
ATOM 840 C CA . GLN A 1 102 ? 19.002 0.938 -11.145 1.00 80.69 102 GLN A CA 1
ATOM 841 C C . GLN A 1 102 ? 18.442 2.341 -11.402 1.00 80.69 102 GLN A C 1
ATOM 843 O O . GLN A 1 102 ? 18.589 3.208 -10.551 1.00 80.69 102 GLN A O 1
ATOM 848 N N . LYS A 1 103 ? 17.751 2.560 -12.526 1.00 76.38 103 LYS A N 1
ATOM 849 C CA . LYS A 1 103 ? 17.086 3.842 -12.800 1.00 76.38 103 LYS A CA 1
ATOM 850 C C . LYS A 1 103 ? 15.987 4.168 -11.789 1.00 76.38 103 LYS A C 1
ATOM 852 O O . LYS A 1 103 ? 15.970 5.282 -11.290 1.00 76.38 103 LYS A O 1
ATOM 857 N N . ILE A 1 104 ? 15.120 3.208 -11.458 1.00 79.88 104 ILE A N 1
ATOM 858 C CA . ILE A 1 104 ? 14.066 3.395 -10.445 1.00 79.88 104 ILE A CA 1
ATOM 859 C C . ILE A 1 104 ? 14.684 3.777 -9.095 1.00 79.88 104 ILE A C 1
ATOM 861 O O . ILE A 1 104 ? 14.245 4.741 -8.480 1.00 79.88 104 ILE A O 1
ATOM 865 N N . LEU A 1 105 ? 15.728 3.061 -8.667 1.00 73.38 105 LEU A N 1
ATOM 866 C CA . LEU A 1 105 ? 16.430 3.334 -7.412 1.00 73.38 105 LEU A CA 1
ATOM 867 C C . LEU A 1 105 ? 17.095 4.709 -7.419 1.00 73.38 105 LEU A C 1
ATOM 869 O O . LEU A 1 105 ? 16.952 5.449 -6.460 1.00 73.38 105 LEU A O 1
ATOM 873 N N . ILE A 1 106 ? 17.782 5.078 -8.503 1.00 70.81 106 ILE A N 1
ATOM 874 C CA . ILE A 1 106 ? 18.404 6.400 -8.637 1.00 70.81 106 ILE A CA 1
ATOM 875 C C . ILE A 1 106 ? 17.338 7.500 -8.581 1.00 70.81 106 ILE A C 1
ATOM 877 O O . ILE A 1 106 ? 17.517 8.467 -7.856 1.00 70.81 106 ILE A O 1
ATOM 881 N N . SER A 1 107 ? 16.213 7.353 -9.285 1.00 68.50 107 SER A N 1
ATOM 882 C CA . SER A 1 107 ? 15.122 8.334 -9.233 1.00 68.50 107 SER A CA 1
ATOM 883 C C . SER A 1 107 ? 14.445 8.411 -7.861 1.00 68.50 107 SER A C 1
ATOM 885 O O . SER A 1 107 ? 14.001 9.486 -7.486 1.00 68.50 107 SER A O 1
ATOM 887 N N . ALA A 1 108 ? 14.385 7.306 -7.112 1.00 62.44 108 ALA A N 1
ATOM 888 C CA . ALA A 1 108 ? 13.846 7.281 -5.752 1.00 62.44 108 ALA A CA 1
ATOM 889 C C . ALA A 1 108 ? 14.830 7.827 -4.695 1.00 62.44 108 ALA A C 1
ATOM 891 O O . ALA A 1 108 ? 14.393 8.363 -3.685 1.00 62.44 108 ALA A O 1
ATOM 892 N N . LEU A 1 109 ? 16.145 7.699 -4.921 1.00 54.00 109 LEU A N 1
ATOM 893 C CA . LEU A 1 109 ? 17.211 8.103 -3.989 1.00 54.00 109 LEU A CA 1
ATOM 894 C C . LEU A 1 109 ? 17.769 9.509 -4.254 1.00 54.00 109 LEU A C 1
ATOM 896 O O . LEU A 1 109 ? 18.327 10.113 -3.348 1.00 54.00 109 LEU A O 1
ATOM 900 N N . LEU A 1 110 ? 17.650 10.041 -5.476 1.00 47.25 110 LEU A N 1
ATOM 901 C CA . LEU A 1 110 ? 18.141 11.387 -5.808 1.00 47.25 110 LEU A CA 1
ATOM 902 C C . LEU A 1 110 ? 17.318 12.519 -5.170 1.00 47.25 110 LEU A C 1
ATOM 904 O O . LEU A 1 110 ? 17.729 13.671 -5.281 1.00 47.25 110 LEU A O 1
ATOM 908 N N . GLU A 1 111 ? 16.200 12.214 -4.505 1.00 49.22 111 GLU A N 1
ATOM 909 C CA . GLU A 1 111 ? 15.340 13.222 -3.872 1.00 49.22 111 GLU A CA 1
ATOM 910 C C . GLU A 1 111 ? 15.134 13.040 -2.355 1.00 49.22 111 GLU A C 1
ATOM 912 O O . GLU A 1 111 ? 14.244 13.694 -1.827 1.00 49.22 111 GLU A O 1
ATOM 917 N N . ASP A 1 112 ? 15.942 12.220 -1.654 1.00 43.25 112 ASP A N 1
ATOM 918 C CA . ASP A 1 112 ? 15.877 12.027 -0.182 1.00 43.25 112 ASP A CA 1
ATOM 919 C C . ASP A 1 112 ? 14.427 12.029 0.345 1.00 43.25 112 ASP A C 1
ATOM 921 O O . ASP A 1 112 ? 14.015 12.898 1.114 1.00 43.25 112 ASP A O 1
ATOM 925 N N . VAL A 1 113 ? 13.615 11.079 -0.132 1.00 44.81 113 VAL A N 1
ATOM 926 C CA . VAL A 1 113 ? 12.270 10.871 0.416 1.00 44.81 113 VAL A CA 1
ATOM 927 C C . VAL A 1 113 ? 12.448 10.356 1.854 1.00 44.81 113 VAL A C 1
ATOM 929 O O . VAL A 1 113 ? 13.048 9.287 2.007 1.00 44.81 113 VAL A O 1
ATOM 932 N N . PRO A 1 114 ? 12.019 11.109 2.887 1.00 45.72 114 PRO A N 1
ATOM 933 C CA . PRO A 1 114 ? 12.232 10.735 4.285 1.00 45.72 114 PRO A CA 1
ATOM 934 C C . PRO A 1 114 ? 11.468 9.471 4.694 1.00 45.72 114 PRO A C 1
ATOM 936 O O . PRO A 1 114 ? 10.394 9.194 4.107 1.00 45.72 114 PRO A O 1
#

Radius of gyration: 17.75 Å; chains: 1; bounding box: 39×34×50 Å

Sequence (114 aa):
MVGNLFKDRLEICAQHWANSIRCALEDRKEDMLGVCFEDLLQEPEKTLRQLCEHVELEFDEDILPAPHHKIPFGSGFRDRWYPLRLDRAVQNIEKATPEQRQKILISALLEDVP